Protein AF-A0A529MH25-F1 (afdb_monomer)

Secondary structure (DSSP, 8-state):
-----------SHHHHHHHHHH-TT--EEEEE--HHHHHHHHHT-TT----THHHHHHHHH--PPPTTSSEEEEETTS-HHHHHHHHT-

Radius of gyration: 14.24 Å; Cα contacts (8 Å, |Δi|>4): 66; chains: 1; bounding box: 31×28×37 Å

Structure (mmCIF, N/CA/C/O backbone):
data_AF-A0A529MH25-F1
#
_entry.id   AF-A0A529MH25-F1
#
loop_
_atom_site.group_PDB
_atom_site.id
_atom_site.type_symbol
_atom_site.label_atom_id
_atom_site.label_alt_id
_atom_site.label_comp_id
_atom_site.label_asym_id
_atom_site.label_entity_id
_atom_site.label_seq_id
_atom_site.pdbx_PDB_ins_code
_atom_site.Cartn_x
_atom_site.Cartn_y
_atom_site.Cartn_z
_atom_site.occupancy
_atom_site.B_iso_or_equiv
_atom_site.auth_seq_id
_atom_site.auth_comp_id
_atom_site.auth_asym_id
_atom_site.auth_atom_id
_atom_site.pdbx_PDB_model_num
ATOM 1 N N . GLY A 1 1 ? -1.718 12.813 23.061 1.00 58.28 1 GLY A N 1
ATOM 2 C CA . GLY A 1 1 ? -0.735 12.210 22.136 1.00 58.28 1 GLY A CA 1
ATOM 3 C C . GLY A 1 1 ? -0.663 13.047 20.876 1.00 58.28 1 GLY A C 1
ATOM 4 O O . GLY A 1 1 ? -1.647 13.704 20.565 1.00 58.28 1 GLY A O 1
ATOM 5 N N . ARG A 1 2 ? 0.482 13.079 20.185 1.00 78.00 2 ARG A N 1
ATOM 6 C CA . ARG A 1 2 ? 0.578 13.693 18.850 1.00 78.00 2 ARG A CA 1
ATOM 7 C C . ARG A 1 2 ? 0.194 12.640 17.809 1.00 78.00 2 ARG A C 1
ATOM 9 O O . ARG A 1 2 ? 0.690 11.520 17.896 1.00 78.00 2 ARG A O 1
ATOM 16 N N . ASN A 1 3 ? -0.670 12.996 16.862 1.00 85.88 3 ASN A N 1
ATOM 17 C CA . ASN A 1 3 ? -0.948 12.156 15.697 1.00 85.88 3 ASN A CA 1
ATOM 18 C C . ASN A 1 3 ? 0.339 11.998 14.876 1.00 85.88 3 ASN A C 1
ATOM 20 O O . ASN A 1 3 ? 1.126 12.943 14.777 1.00 85.88 3 ASN A O 1
ATOM 24 N N . ALA A 1 4 ? 0.558 10.816 14.302 1.00 91.12 4 ALA A N 1
ATOM 25 C CA . ALA A 1 4 ? 1.739 10.514 13.501 1.00 91.12 4 ALA A CA 1
ATOM 26 C C . ALA A 1 4 ? 1.336 9.876 12.171 1.00 91.12 4 ALA A C 1
ATOM 28 O O . ALA A 1 4 ? 0.376 9.111 12.105 1.00 91.12 4 ALA A O 1
ATOM 29 N N . VAL A 1 5 ? 2.100 10.180 11.123 1.00 92.88 5 VAL A N 1
ATOM 30 C CA . VAL A 1 5 ? 1.973 9.570 9.797 1.00 92.88 5 VAL A CA 1
ATOM 31 C C . VAL A 1 5 ? 3.340 9.023 9.415 1.00 92.88 5 VAL A C 1
ATOM 33 O O . VAL A 1 5 ? 4.347 9.717 9.557 1.00 92.88 5 VAL A O 1
ATOM 36 N N . ALA A 1 6 ? 3.381 7.781 8.941 1.00 94.00 6 ALA A N 1
ATOM 37 C CA . ALA A 1 6 ? 4.606 7.121 8.512 1.00 94.00 6 ALA A CA 1
ATOM 38 C C . ALA A 1 6 ? 4.394 6.428 7.164 1.00 94.00 6 ALA A C 1
ATOM 40 O O . ALA A 1 6 ? 3.325 5.884 6.895 1.00 94.00 6 ALA A O 1
ATOM 41 N N . ALA A 1 7 ? 5.433 6.422 6.329 1.00 93.44 7 ALA A N 1
ATOM 42 C CA . ALA A 1 7 ? 5.462 5.611 5.122 1.00 93.44 7 ALA A CA 1
ATOM 43 C C . ALA A 1 7 ? 5.961 4.202 5.472 1.00 93.44 7 ALA A C 1
ATOM 45 O O . ALA A 1 7 ? 7.074 4.033 5.969 1.00 93.44 7 ALA A O 1
ATOM 46 N N . CYS A 1 8 ? 5.1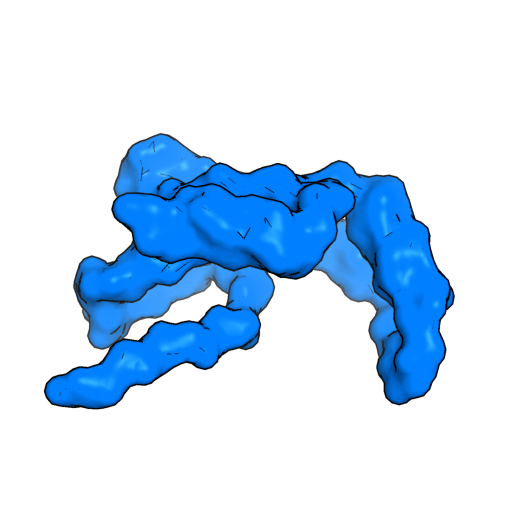42 3.188 5.206 1.00 93.12 8 CYS A N 1
ATOM 47 C CA . CYS A 1 8 ? 5.475 1.780 5.390 1.00 93.12 8 CYS A CA 1
ATOM 48 C C . CYS A 1 8 ? 4.852 0.988 4.240 1.00 93.12 8 CYS A C 1
ATOM 50 O O . CYS A 1 8 ? 3.703 1.241 3.890 1.00 93.12 8 CYS A O 1
ATOM 52 N N . SER A 1 9 ? 5.586 0.042 3.649 1.00 91.69 9 SER A N 1
ATOM 53 C CA . SER A 1 9 ? 5.040 -0.764 2.552 1.00 91.69 9 SER A CA 1
ATOM 54 C C . SER A 1 9 ? 3.935 -1.711 3.025 1.00 91.69 9 SER A C 1
ATOM 56 O O . SER A 1 9 ? 2.984 -1.921 2.284 1.00 91.69 9 SER A O 1
ATOM 58 N N . ALA A 1 10 ? 4.059 -2.269 4.241 1.00 93.88 10 ALA A N 1
ATOM 59 C CA . ALA A 1 10 ? 3.065 -3.121 4.912 1.00 93.88 10 ALA A CA 1
ATOM 60 C C . ALA A 1 10 ? 2.316 -4.086 3.959 1.00 93.88 10 ALA A C 1
ATOM 62 O O . ALA A 1 10 ? 1.096 -4.239 4.020 1.00 93.88 10 ALA A O 1
ATOM 63 N N . LEU A 1 11 ? 3.079 -4.713 3.054 1.00 96.38 11 LEU A N 1
ATOM 64 C CA . LEU A 1 11 ? 2.541 -5.372 1.858 1.00 96.38 11 LEU A CA 1
ATOM 65 C C . LEU A 1 11 ? 1.665 -6.582 2.169 1.00 96.38 11 LEU A C 1
ATOM 67 O O . LEU A 1 11 ? 0.729 -6.852 1.429 1.00 96.38 11 LEU A O 1
ATOM 71 N N . LYS A 1 12 ? 1.972 -7.298 3.254 1.00 97.56 12 LYS A N 1
ATOM 72 C CA . LYS A 1 12 ? 1.244 -8.493 3.681 1.00 97.56 12 LYS A CA 1
ATOM 73 C C . LYS A 1 12 ? 0.233 -8.158 4.766 1.00 97.56 12 LYS A C 1
ATOM 75 O O . LYS A 1 12 ? 0.542 -7.369 5.666 1.00 97.56 12 LYS A O 1
ATOM 80 N N . ARG A 1 13 ? -0.903 -8.855 4.771 1.00 97.38 13 ARG A N 1
ATOM 81 C CA . ARG A 1 13 ? -1.917 -8.782 5.833 1.00 97.38 13 ARG A CA 1
ATOM 82 C C . ARG A 1 13 ? -1.306 -9.048 7.203 1.00 97.38 13 ARG A C 1
ATOM 84 O O . ARG A 1 13 ? -1.506 -8.273 8.126 1.00 97.38 13 ARG A O 1
ATOM 91 N N . THR A 1 14 ? -0.434 -10.049 7.311 1.00 97.38 14 THR A N 1
ATOM 92 C CA . THR A 1 14 ? 0.268 -10.369 8.570 1.00 97.38 14 THR A CA 1
ATOM 93 C C . THR A 1 14 ? 1.097 -9.206 9.134 1.00 97.38 14 THR A C 1
ATOM 95 O O . THR A 1 14 ? 1.237 -9.078 10.353 1.00 97.38 14 THR A O 1
ATOM 98 N N . TYR A 1 15 ? 1.636 -8.329 8.280 1.00 96.94 15 TYR A N 1
ATOM 99 C CA . TYR A 1 15 ? 2.360 -7.135 8.724 1.00 96.94 15 TYR A CA 1
ATOM 100 C C . TYR A 1 15 ? 1.396 -6.065 9.236 1.00 96.94 15 TYR A C 1
ATOM 102 O O . TYR A 1 15 ? 1.660 -5.456 10.275 1.00 96.94 15 TYR A O 1
ATOM 110 N N . ARG A 1 16 ? 0.266 -5.876 8.546 1.00 97.00 16 ARG A N 1
ATOM 111 C CA . ARG A 1 16 ? -0.800 -4.957 8.964 1.00 97.00 16 ARG A CA 1
ATOM 112 C C . ARG A 1 16 ? -1.443 -5.411 10.271 1.00 97.00 16 ARG A C 1
ATOM 114 O O . ARG A 1 16 ? -1.539 -4.612 11.195 1.00 97.00 16 ARG A O 1
ATOM 121 N N . ASP A 1 17 ? -1.732 -6.701 10.417 1.00 96.19 17 ASP A N 1
ATOM 122 C CA . ASP A 1 17 ? -2.238 -7.304 11.655 1.00 96.19 17 ASP A CA 1
ATOM 123 C C . ASP A 1 17 ? -1.296 -7.052 12.834 1.00 96.19 17 ASP A C 1
ATOM 125 O O . ASP A 1 17 ? -1.729 -6.673 13.923 1.00 96.19 17 ASP A O 1
ATOM 129 N N . ARG A 1 18 ? 0.014 -7.234 12.629 1.00 96.25 18 ARG A N 1
ATOM 130 C CA . ARG A 1 18 ? 1.011 -6.981 13.674 1.00 96.25 18 ARG A CA 1
ATOM 131 C C . ARG A 1 18 ? 1.008 -5.515 14.104 1.00 96.25 18 ARG A C 1
ATOM 133 O O . ARG A 1 18 ? 1.034 -5.250 15.302 1.00 96.25 18 ARG A O 1
ATOM 140 N N . LEU A 1 19 ? 0.958 -4.580 13.158 1.00 94.81 19 LEU A N 1
ATOM 141 C CA . LEU A 1 19 ? 0.893 -3.145 13.447 1.00 94.81 19 LEU A CA 1
ATOM 142 C C . LEU A 1 19 ? -0.406 -2.769 14.176 1.00 94.81 19 LEU A C 1
ATOM 144 O O . LEU A 1 19 ? -0.343 -2.073 15.187 1.00 94.81 19 LEU A O 1
ATOM 148 N N . SER A 1 20 ? -1.548 -3.303 13.742 1.00 94.44 20 SER A N 1
ATOM 149 C CA . SER A 1 20 ? -2.851 -3.100 14.390 1.00 94.44 20 SER A CA 1
ATOM 150 C C . SER A 1 20 ? -2.903 -3.642 15.818 1.00 94.44 20 SER A C 1
ATOM 152 O O . SER A 1 20 ? -3.588 -3.080 16.664 1.00 94.44 20 SER A O 1
ATOM 154 N N . ARG A 1 21 ? -2.155 -4.708 16.136 1.00 95.25 21 ARG A N 1
ATOM 155 C CA . ARG A 1 21 ? -2.043 -5.210 17.519 1.00 95.25 21 ARG A CA 1
ATOM 156 C C . ARG A 1 21 ? -1.268 -4.260 18.432 1.00 95.25 21 ARG A C 1
ATOM 158 O O . ARG A 1 21 ? -1.612 -4.146 19.602 1.00 95.25 21 ARG A O 1
ATOM 165 N N . PHE A 1 22 ? -0.228 -3.598 17.920 1.00 93.69 22 PHE A N 1
ATOM 166 C CA . PHE A 1 22 ? 0.546 -2.617 18.693 1.00 93.69 22 PHE A CA 1
ATOM 167 C C . PHE A 1 22 ? -0.152 -1.261 18.794 1.00 93.69 22 PHE A C 1
ATOM 169 O O . PHE A 1 22 ? -0.016 -0.573 19.802 1.00 93.69 22 PHE A O 1
ATOM 176 N N . CYS A 1 23 ? -0.886 -0.875 17.753 1.00 93.00 23 CYS A N 1
ATOM 177 C CA . CYS A 1 23 ? -1.661 0.352 17.706 1.00 93.00 23 CYS A CA 1
ATOM 178 C C . CYS A 1 23 ? -3.061 0.035 17.164 1.00 93.00 23 CYS A C 1
ATOM 180 O O . CYS A 1 23 ? -3.263 0.071 15.950 1.00 93.00 23 CYS A O 1
ATOM 182 N N . PRO A 1 24 ? -4.034 -0.262 18.045 1.00 92.81 24 PRO A N 1
ATOM 183 C CA . PRO A 1 24 ? -5.396 -0.587 17.629 1.00 92.81 24 PRO A CA 1
ATOM 184 C C . PRO A 1 24 ? -6.091 0.521 16.840 1.00 92.81 24 PRO A C 1
ATOM 186 O O . PRO A 1 24 ? -7.024 0.222 16.114 1.00 92.81 24 PRO A O 1
ATOM 189 N N . GLU A 1 25 ? -5.633 1.767 16.934 1.00 92.94 25 GLU A N 1
ATOM 190 C CA . GLU A 1 25 ? -6.203 2.915 16.218 1.00 92.94 25 GLU A CA 1
ATOM 191 C C . GLU A 1 25 ? -5.521 3.177 14.862 1.00 92.94 25 GLU A C 1
ATOM 193 O O . GLU A 1 25 ? -5.841 4.152 14.183 1.00 92.94 25 GLU A O 1
ATOM 198 N N . VAL A 1 26 ? -4.549 2.350 14.454 1.00 94.94 26 VAL A N 1
ATOM 199 C CA . VAL A 1 26 ? -3.862 2.542 13.172 1.00 94.94 26 VAL A CA 1
ATOM 200 C C . VAL A 1 26 ? -4.833 2.361 12.004 1.00 94.94 26 VAL A C 1
ATOM 202 O O . VAL A 1 26 ? -5.619 1.412 11.956 1.00 94.94 26 VAL A O 1
ATOM 205 N N . VAL A 1 27 ? -4.741 3.276 11.042 1.00 94.81 27 VAL A N 1
ATOM 206 C CA . VAL A 1 27 ? -5.451 3.215 9.763 1.00 94.81 27 VAL A CA 1
ATOM 207 C C . VAL A 1 27 ? -4.416 3.153 8.650 1.00 94.81 27 VAL A C 1
ATOM 209 O O . VAL A 1 27 ? -3.448 3.917 8.644 1.00 94.81 27 VAL A O 1
ATOM 212 N N . PHE A 1 28 ? -4.614 2.244 7.701 1.00 96.25 28 PHE A N 1
ATOM 213 C CA . PHE A 1 28 ? -3.742 2.106 6.541 1.00 96.25 28 PHE A CA 1
ATOM 214 C C . PHE A 1 28 ? -4.285 2.918 5.368 1.00 96.25 28 PHE A C 1
ATOM 216 O O . PHE A 1 28 ? -5.434 2.754 4.976 1.00 96.25 28 PHE A O 1
ATOM 223 N N . LEU A 1 29 ? -3.449 3.763 4.766 1.00 96.19 29 LEU A N 1
ATOM 224 C CA . LEU A 1 29 ? -3.745 4.379 3.474 1.00 96.19 29 LEU A CA 1
ATOM 225 C C . LEU A 1 29 ? -3.093 3.543 2.371 1.00 96.19 29 LEU A C 1
ATOM 227 O O . LEU A 1 29 ? -1.876 3.596 2.183 1.00 96.19 29 LEU A O 1
ATOM 231 N N . TYR A 1 30 ? -3.896 2.769 1.646 1.00 96.81 30 TYR A N 1
ATOM 232 C CA . TYR A 1 30 ? -3.433 1.984 0.510 1.00 96.81 30 TYR A CA 1
ATOM 233 C C . TYR A 1 30 ? -3.528 2.805 -0.778 1.00 96.81 30 TYR A C 1
ATOM 235 O O . TYR A 1 30 ? -4.611 3.096 -1.282 1.00 96.81 30 TYR A O 1
ATOM 243 N N . LEU A 1 31 ? -2.369 3.189 -1.315 1.00 96.44 31 LEU A N 1
ATOM 244 C CA . LEU A 1 31 ? -2.271 3.880 -2.599 1.00 96.44 31 LEU A CA 1
ATOM 245 C C . LEU A 1 31 ? -2.293 2.849 -3.728 1.00 96.44 31 LEU A C 1
ATOM 247 O O . LEU A 1 31 ? -1.251 2.309 -4.109 1.00 96.44 31 LEU A O 1
ATOM 251 N N . LYS A 1 32 ? -3.485 2.572 -4.256 1.00 96.56 32 LYS A N 1
ATOM 252 C CA . LYS A 1 32 ? -3.665 1.611 -5.340 1.00 96.56 32 LYS A CA 1
ATOM 253 C C . LYS A 1 32 ? -3.155 2.202 -6.646 1.00 96.56 32 LYS A C 1
ATOM 255 O O . LYS A 1 32 ? -3.569 3.279 -7.063 1.00 96.56 32 LYS A O 1
ATOM 260 N N . ILE A 1 33 ? -2.235 1.493 -7.284 1.00 95.94 33 ILE A N 1
ATOM 261 C CA . ILE A 1 33 ? -1.642 1.866 -8.564 1.00 95.94 33 ILE A CA 1
ATOM 262 C C . ILE A 1 33 ? -1.240 0.595 -9.302 1.00 95.94 33 ILE A C 1
ATOM 264 O O . ILE A 1 33 ? -0.872 -0.398 -8.673 1.00 95.94 33 ILE A O 1
ATOM 268 N N . ASP A 1 34 ? -1.312 0.610 -10.627 1.00 95.12 34 ASP A N 1
ATOM 269 C CA . ASP A 1 34 ? -0.854 -0.515 -11.428 1.00 95.12 34 ASP A CA 1
ATOM 270 C C . ASP A 1 34 ? 0.684 -0.594 -11.469 1.00 95.12 34 ASP A C 1
ATOM 272 O O . ASP A 1 34 ? 1.411 0.388 -11.252 1.00 95.12 34 ASP A O 1
ATOM 276 N N . ARG A 1 35 ? 1.185 -1.798 -11.759 1.00 93.19 35 ARG A N 1
ATOM 277 C CA . ARG A 1 35 ? 2.621 -2.100 -11.788 1.00 93.19 35 ARG A CA 1
ATOM 278 C C . ARG A 1 35 ? 3.374 -1.251 -12.808 1.00 93.19 35 ARG A C 1
ATOM 280 O O . ARG A 1 35 ? 4.490 -0.814 -12.528 1.00 93.19 35 ARG A O 1
ATOM 287 N N . GLU A 1 36 ? 2.787 -1.014 -13.977 1.00 92.75 36 GLU A N 1
ATOM 288 C CA . GLU A 1 36 ? 3.444 -0.292 -15.065 1.00 92.75 36 GLU A CA 1
ATOM 289 C C . GLU A 1 36 ? 3.641 1.184 -14.701 1.00 92.75 36 GLU A C 1
ATOM 291 O O . GLU A 1 36 ? 4.742 1.728 -14.832 1.00 92.75 36 GLU A O 1
ATOM 296 N N . THR A 1 37 ? 2.607 1.824 -14.155 1.00 93.38 37 THR A N 1
ATOM 297 C CA . THR A 1 37 ? 2.681 3.207 -13.683 1.00 93.38 37 THR A CA 1
ATOM 298 C C . THR A 1 37 ? 3.659 3.342 -12.517 1.00 93.38 37 THR A C 1
ATOM 300 O O . THR A 1 37 ? 4.448 4.294 -12.490 1.00 93.38 37 THR A O 1
ATOM 303 N N . ALA A 1 38 ? 3.666 2.398 -11.570 1.00 92.50 38 ALA A N 1
ATOM 304 C CA . ALA A 1 38 ? 4.629 2.387 -10.467 1.00 92.50 38 ALA A CA 1
ATOM 305 C C . ALA A 1 38 ? 6.076 2.282 -10.975 1.00 92.50 38 ALA A C 1
ATOM 307 O O . ALA A 1 38 ? 6.924 3.091 -10.589 1.00 92.50 38 ALA A O 1
ATOM 308 N N . TRP A 1 39 ? 6.338 1.348 -11.893 1.00 90.62 39 TRP A N 1
ATOM 309 C CA . TRP A 1 39 ? 7.644 1.170 -12.527 1.00 90.62 39 TRP A CA 1
ATOM 310 C C . TRP A 1 39 ? 8.106 2.453 -13.220 1.00 90.62 39 TRP A C 1
ATOM 312 O O . TRP A 1 39 ? 9.195 2.955 -12.940 1.00 90.62 39 TRP A O 1
ATOM 322 N N . ARG A 1 40 ? 7.238 3.056 -14.042 1.00 90.00 40 ARG A N 1
ATOM 323 C CA . ARG A 1 40 ? 7.528 4.294 -14.782 1.00 90.00 40 ARG A CA 1
ATOM 324 C C . ARG A 1 40 ? 7.860 5.456 -13.846 1.00 90.00 40 ARG A C 1
ATOM 326 O O . ARG A 1 40 ? 8.758 6.248 -14.130 1.00 90.00 40 ARG A O 1
ATOM 333 N N . ARG A 1 41 ? 7.151 5.577 -12.720 1.00 89.75 41 ARG A N 1
ATOM 334 C CA . ARG A 1 41 ? 7.386 6.633 -11.720 1.00 89.75 41 ARG A CA 1
ATOM 335 C C . ARG A 1 41 ? 8.698 6.447 -10.967 1.00 89.75 41 ARG A C 1
ATOM 337 O O . ARG A 1 41 ? 9.380 7.437 -10.712 1.00 89.75 41 ARG A O 1
ATOM 344 N N . VAL A 1 42 ? 9.045 5.212 -10.607 1.00 87.44 42 VAL A N 1
ATOM 345 C CA . VAL A 1 42 ? 10.310 4.905 -9.923 1.00 87.44 42 VAL A CA 1
ATOM 346 C C . VAL A 1 42 ? 11.494 5.096 -10.872 1.00 87.44 42 VAL A C 1
ATOM 348 O O . VAL A 1 42 ? 12.450 5.768 -10.498 1.00 87.44 42 VAL A O 1
ATOM 351 N N . ALA A 1 43 ? 11.399 4.609 -12.113 1.00 85.25 43 ALA A N 1
ATOM 352 C CA . ALA A 1 43 ? 12.456 4.726 -13.121 1.00 85.25 43 ALA A CA 1
ATOM 353 C C . ALA A 1 43 ? 12.794 6.185 -13.482 1.00 85.25 43 ALA A C 1
ATOM 355 O O . ALA A 1 43 ? 13.951 6.513 -13.727 1.00 85.25 43 ALA A O 1
ATOM 356 N N . ASN A 1 44 ? 11.800 7.079 -13.472 1.00 86.31 44 ASN A N 1
ATOM 357 C CA . ASN A 1 44 ? 11.991 8.501 -13.775 1.00 86.31 44 ASN A CA 1
ATOM 358 C C . ASN A 1 44 ? 12.446 9.347 -12.568 1.00 86.31 44 ASN A C 1
ATOM 360 O O . ASN A 1 44 ? 12.652 10.557 -12.705 1.00 86.31 44 ASN A O 1
ATOM 364 N N . ARG A 1 45 ? 12.581 8.762 -11.369 1.00 83.50 45 ARG A N 1
ATOM 365 C CA . ARG A 1 45 ? 12.934 9.507 -10.154 1.00 83.50 45 ARG A CA 1
ATOM 366 C C . ARG A 1 45 ? 14.436 9.820 -10.137 1.00 83.50 45 ARG A C 1
ATOM 368 O O . ARG A 1 45 ? 15.269 8.934 -9.986 1.00 83.50 45 ARG A O 1
ATOM 375 N N . LYS A 1 46 ? 14.795 11.103 -10.247 1.00 76.62 46 LYS A N 1
ATOM 376 C CA . LYS A 1 46 ? 16.189 11.569 -10.120 1.00 76.62 46 LYS A CA 1
ATOM 377 C C . LYS A 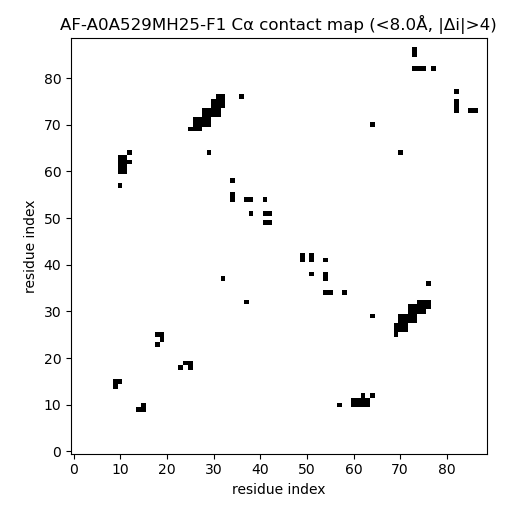1 46 ? 16.636 11.555 -8.649 1.00 76.62 46 LYS A C 1
ATOM 379 O O . LYS A 1 46 ? 15.863 11.931 -7.774 1.00 76.62 46 LYS A O 1
ATOM 384 N N . GLY A 1 47 ? 17.880 11.152 -8.377 1.00 66.62 47 GLY A N 1
ATOM 385 C CA . GLY A 1 47 ? 18.517 11.278 -7.052 1.00 66.62 47 GLY A CA 1
ATOM 386 C C . GLY A 1 47 ? 18.334 10.103 -6.081 1.00 66.62 47 GLY A C 1
ATOM 387 O O . GLY A 1 47 ? 18.982 10.083 -5.041 1.00 66.62 47 GLY A O 1
ATOM 388 N N . HIS A 1 48 ? 17.527 9.095 -6.423 1.00 61.53 48 HIS A N 1
ATOM 389 C CA . HIS A 1 48 ? 17.419 7.853 -5.656 1.00 61.53 48 HIS A CA 1
ATOM 390 C C . HIS A 1 48 ? 17.436 6.663 -6.613 1.00 61.53 48 HIS A C 1
ATOM 392 O O . HIS A 1 48 ? 16.466 6.432 -7.330 1.00 61.53 48 HIS A O 1
ATOM 398 N N . PHE A 1 49 ? 18.534 5.905 -6.630 1.00 56.03 49 PHE A N 1
ATOM 399 C CA . PHE A 1 49 ? 18.622 4.671 -7.408 1.00 56.03 49 PHE A CA 1
ATOM 400 C C . PHE A 1 49 ? 17.824 3.572 -6.689 1.00 56.03 49 PHE A C 1
ATOM 402 O O . PHE A 1 49 ? 18.367 2.806 -5.897 1.00 56.03 49 PHE A O 1
ATOM 409 N N . MET A 1 50 ? 16.507 3.534 -6.905 1.00 56.97 50 MET A N 1
ATOM 410 C CA . MET A 1 50 ? 15.700 2.355 -6.587 1.00 56.97 50 MET A CA 1
ATOM 411 C C . MET A 1 50 ? 15.782 1.416 -7.790 1.00 56.97 50 MET A C 1
ATOM 413 O O . MET A 1 50 ? 15.315 1.788 -8.869 1.00 56.97 50 MET A O 1
ATOM 417 N N . PRO A 1 51 ? 16.373 0.221 -7.648 1.00 66.69 51 PRO A N 1
ATOM 418 C CA . PRO A 1 51 ? 16.442 -0.707 -8.759 1.00 66.69 51 PRO A C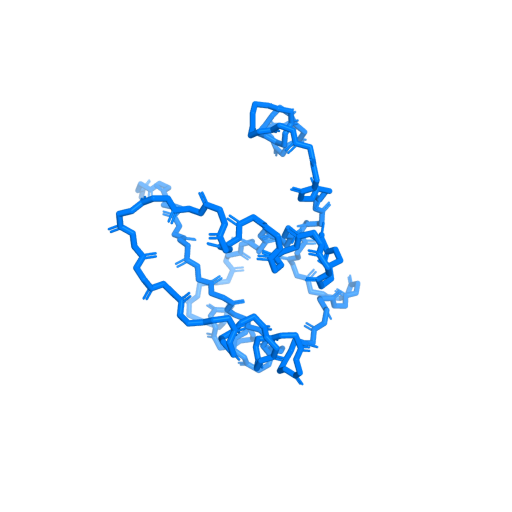A 1
ATOM 419 C C . PRO A 1 51 ? 15.018 -1.138 -9.140 1.00 66.69 51 PRO A C 1
ATOM 421 O O . PRO A 1 51 ? 14.173 -1.393 -8.282 1.00 66.69 51 PRO A O 1
ATOM 424 N N . ALA A 1 52 ? 14.738 -1.178 -10.442 1.00 65.81 52 ALA A N 1
ATOM 425 C CA . ALA A 1 52 ? 13.418 -1.498 -10.990 1.00 65.81 52 ALA A CA 1
ATOM 426 C C . ALA A 1 52 ? 12.849 -2.835 -10.472 1.00 65.81 52 ALA A C 1
ATOM 428 O O . ALA A 1 52 ? 11.640 -2.962 -10.287 1.00 65.81 52 ALA A O 1
ATOM 429 N N . ASN A 1 53 ? 13.731 -3.790 -10.153 1.00 74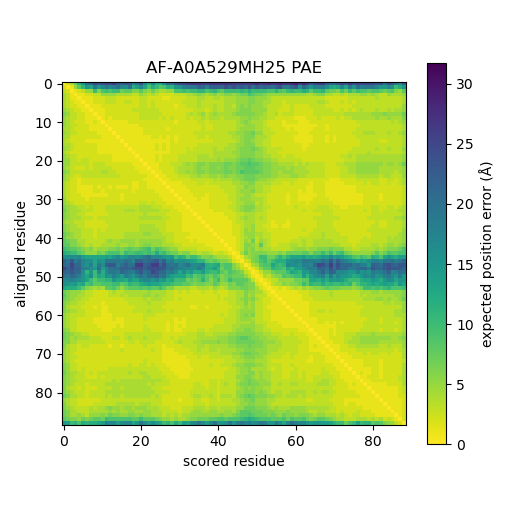.12 53 ASN A N 1
ATOM 430 C CA . ASN A 1 53 ? 13.393 -5.081 -9.546 1.00 74.12 53 ASN A CA 1
ATOM 431 C C . ASN A 1 53 ? 12.668 -4.959 -8.188 1.00 74.12 53 ASN A C 1
ATOM 433 O O . ASN A 1 53 ? 11.970 -5.883 -7.759 1.00 74.12 53 ASN A O 1
ATOM 437 N N . LEU A 1 54 ? 12.798 -3.820 -7.504 1.00 82.31 54 LEU A N 1
ATOM 438 C CA . LEU A 1 54 ? 12.110 -3.569 -6.250 1.00 82.31 54 LEU A CA 1
ATOM 439 C C . LEU A 1 54 ? 10.611 -3.383 -6.487 1.00 82.31 54 LEU A C 1
ATOM 441 O O . LEU A 1 54 ? 9.822 -3.853 -5.681 1.00 82.31 54 LEU A O 1
ATOM 445 N N . VAL A 1 55 ? 10.197 -2.780 -7.605 1.00 89.31 55 VAL A N 1
ATOM 446 C CA . VAL A 1 55 ? 8.769 -2.677 -7.942 1.00 89.31 55 VAL A CA 1
ATOM 447 C C . VAL A 1 55 ? 8.181 -4.070 -8.141 1.00 89.31 55 VAL A C 1
ATOM 449 O O . VAL A 1 55 ? 7.183 -4.404 -7.509 1.00 89.31 55 VAL A O 1
ATOM 452 N N . ASP A 1 56 ? 8.837 -4.917 -8.932 1.00 89.75 56 ASP A N 1
ATOM 453 C CA . ASP A 1 56 ? 8.333 -6.263 -9.216 1.00 89.75 56 ASP A CA 1
ATOM 454 C C . ASP A 1 56 ? 8.210 -7.117 -7.944 1.00 89.75 56 ASP A C 1
ATOM 456 O O . ASP A 1 56 ? 7.170 -7.730 -7.709 1.00 89.75 56 ASP A O 1
ATOM 460 N N . SER A 1 57 ? 9.219 -7.093 -7.066 1.00 91.25 57 SER A N 1
ATOM 461 C CA . SER A 1 57 ? 9.161 -7.814 -5.783 1.00 91.25 57 SER A CA 1
ATOM 462 C C . SER A 1 57 ? 8.088 -7.280 -4.826 1.00 91.25 57 SER A C 1
ATOM 464 O O . SER A 1 57 ? 7.462 -8.069 -4.116 1.00 91.25 57 SER A O 1
ATOM 466 N N . GLN A 1 58 ? 7.832 -5.967 -4.811 1.00 93.56 58 GLN A N 1
ATOM 467 C CA . GLN A 1 58 ? 6.766 -5.381 -3.992 1.00 93.56 58 GLN A CA 1
ATOM 468 C C . GLN A 1 58 ? 5.392 -5.844 -4.484 1.00 93.56 58 GLN A C 1
ATOM 470 O O . GLN A 1 58 ? 4.595 -6.303 -3.672 1.00 93.56 58 GLN A O 1
ATOM 475 N N . PHE A 1 59 ? 5.138 -5.800 -5.797 1.00 94.88 59 PHE A N 1
ATOM 476 C CA . PHE A 1 59 ? 3.876 -6.274 -6.378 1.00 94.88 59 PHE A CA 1
ATOM 477 C C . PHE A 1 59 ? 3.687 -7.785 -6.214 1.00 94.88 59 PHE A C 1
ATOM 479 O O . PHE A 1 59 ? 2.579 -8.219 -5.924 1.00 94.88 59 PHE A O 1
ATOM 486 N N . ALA A 1 60 ? 4.753 -8.583 -6.319 1.00 95.12 60 ALA A N 1
ATOM 487 C CA . ALA A 1 60 ? 4.688 -10.022 -6.055 1.00 95.12 60 ALA A CA 1
ATOM 488 C C . ALA A 1 60 ? 4.370 -10.354 -4.583 1.00 95.12 60 ALA A C 1
ATOM 490 O O . ALA A 1 60 ? 3.846 -11.422 -4.287 1.00 95.12 60 ALA A O 1
ATOM 491 N N . THR A 1 61 ? 4.705 -9.450 -3.658 1.00 95.94 61 THR A N 1
ATOM 492 C CA . THR A 1 61 ? 4.470 -9.615 -2.214 1.00 95.94 61 THR A CA 1
ATOM 493 C C . THR A 1 61 ? 3.154 -8.975 -1.757 1.00 95.94 61 THR A C 1
ATOM 495 O O . THR A 1 61 ? 2.715 -9.224 -0.635 1.00 95.94 61 THR A O 1
ATOM 498 N N . LEU A 1 62 ? 2.554 -8.113 -2.580 1.00 97.25 62 LEU A N 1
ATOM 499 C CA . LEU A 1 62 ? 1.387 -7.318 -2.223 1.00 97.25 62 LEU A CA 1
ATOM 500 C C . LEU A 1 62 ? 0.150 -8.201 -2.046 1.00 97.25 62 LEU A C 1
ATOM 502 O O . LEU A 1 62 ? -0.353 -8.800 -2.990 1.00 97.25 62 LEU A O 1
ATOM 506 N N . GLU A 1 63 ? -0.383 -8.189 -0.834 1.00 97.75 63 GLU A N 1
ATOM 507 C CA . GLU A 1 63 ? -1.721 -8.658 -0.505 1.00 97.75 63 GLU A CA 1
ATOM 508 C C . GLU A 1 63 ? -2.588 -7.407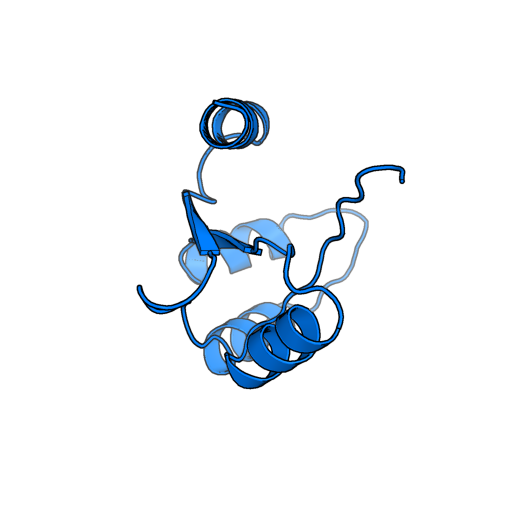 -0.327 1.00 97.75 63 GLU A C 1
ATOM 510 O O . GLU A 1 63 ? -2.456 -6.704 0.686 1.00 97.75 63 GLU A O 1
ATOM 515 N N . GLU A 1 64 ? -3.426 -7.090 -1.323 1.00 97.25 64 GLU A N 1
ATOM 516 C CA . GLU A 1 64 ? -4.334 -5.937 -1.243 1.00 97.25 64 GLU A CA 1
ATOM 517 C C . GLU A 1 64 ? -5.171 -6.007 0.050 1.00 97.25 64 GLU A C 1
ATOM 519 O O . GLU A 1 64 ? -5.617 -7.099 0.417 1.00 97.25 64 GLU A O 1
ATOM 524 N N . PRO A 1 65 ? -5.374 -4.881 0.764 1.00 96.81 65 PRO A N 1
ATOM 525 C CA . PRO A 1 65 ? -6.201 -4.878 1.961 1.00 96.81 65 PRO A CA 1
ATOM 526 C C . PRO A 1 65 ? -7.617 -5.374 1.676 1.00 96.81 65 PRO A C 1
ATOM 528 O O . PRO A 1 65 ? -8.283 -4.893 0.757 1.00 96.81 65 PRO A O 1
ATOM 531 N N . ALA A 1 66 ? -8.074 -6.328 2.477 1.00 94.94 66 ALA A N 1
ATOM 532 C CA . ALA A 1 66 ? -9.434 -6.836 2.411 1.00 94.94 66 ALA A CA 1
ATOM 533 C C . ALA A 1 66 ? -10.424 -5.879 3.100 1.00 94.94 66 ALA A C 1
ATOM 535 O O . ALA A 1 66 ? -10.041 -4.998 3.871 1.00 94.94 66 ALA A O 1
ATOM 536 N N . ALA A 1 67 ? -11.719 -6.057 2.828 1.00 93.19 67 ALA A N 1
ATOM 537 C CA . ALA A 1 67 ? -12.778 -5.191 3.355 1.00 93.19 67 ALA A CA 1
ATOM 538 C C . ALA A 1 67 ? -12.924 -5.238 4.891 1.00 93.19 67 ALA A C 1
ATOM 540 O O . ALA A 1 67 ? -13.530 -4.343 5.472 1.00 93.19 67 ALA A O 1
ATOM 541 N N . ASP A 1 68 ? -12.388 -6.274 5.544 1.00 94.06 68 ASP A N 1
ATOM 542 C CA . ASP A 1 68 ? -12.357 -6.423 7.001 1.00 94.06 68 ASP A CA 1
ATOM 543 C C . ASP A 1 68 ? -11.164 -5.709 7.664 1.00 94.06 68 ASP A C 1
ATOM 545 O O . ASP A 1 68 ? -11.080 -5.648 8.892 1.00 94.06 68 ASP A O 1
ATOM 549 N N . GLU A 1 69 ? -10.242 -5.149 6.879 1.00 95.50 69 GLU A N 1
ATOM 550 C CA . GLU A 1 69 ? -9.083 -4.415 7.380 1.00 95.50 69 GLU A CA 1
ATOM 551 C C . GLU A 1 69 ? -9.388 -2.914 7.516 1.00 95.50 69 GLU A C 1
ATOM 553 O O . GLU A 1 69 ? -10.105 -2.328 6.705 1.00 95.50 69 GLU A O 1
ATOM 558 N N . ARG A 1 70 ? -8.791 -2.241 8.515 1.00 94.81 70 ARG A N 1
ATOM 559 C CA . ARG A 1 70 ? -8.882 -0.773 8.662 1.00 94.81 70 ARG A CA 1
ATOM 560 C C . ARG A 1 70 ? -7.992 -0.057 7.646 1.00 94.81 70 ARG A C 1
ATOM 562 O O . ARG A 1 70 ? -6.985 0.560 8.002 1.00 94.81 70 ARG A O 1
ATOM 569 N N . ALA A 1 71 ? -8.353 -0.168 6.376 1.00 95.75 71 ALA A N 1
ATOM 570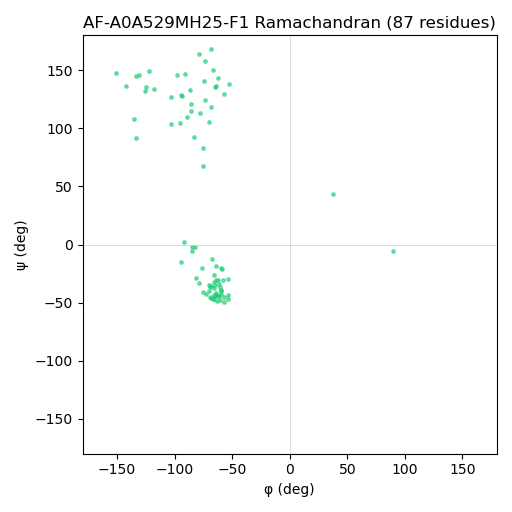 C CA . ALA A 1 71 ? -7.639 0.430 5.267 1.00 95.75 71 ALA A CA 1
ATOM 571 C C . ALA A 1 71 ? -8.565 1.306 4.417 1.00 95.75 71 ALA A C 1
ATOM 573 O O . ALA A 1 71 ? -9.671 0.910 4.058 1.00 95.75 71 ALA A O 1
ATOM 574 N N . VAL A 1 72 ? -8.080 2.490 4.055 1.00 95.31 72 VAL A N 1
ATOM 575 C CA . VAL A 1 72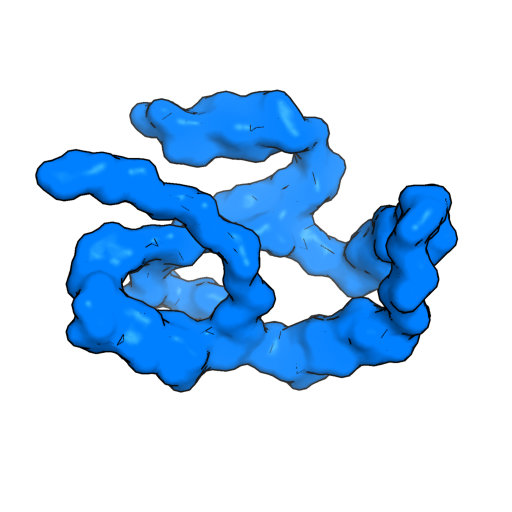 ? -8.692 3.354 3.047 1.00 95.31 72 VAL A CA 1
ATOM 576 C C . VAL A 1 72 ? -7.879 3.218 1.771 1.00 95.31 72 VAL A C 1
ATOM 578 O O . VAL A 1 72 ? -6.658 3.383 1.788 1.00 95.31 72 VAL A O 1
ATOM 581 N N . THR A 1 73 ? -8.548 2.908 0.665 1.00 95.81 73 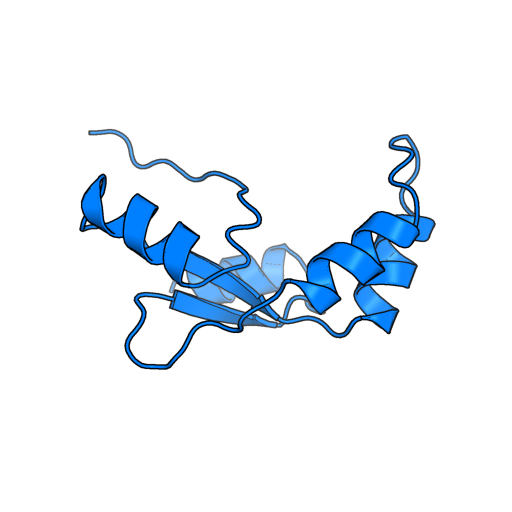THR A N 1
ATOM 582 C CA . THR A 1 73 ? -7.901 2.826 -0.647 1.00 95.81 73 THR A CA 1
ATOM 583 C C . THR A 1 73 ? -8.057 4.151 -1.375 1.00 95.81 73 THR A C 1
ATOM 585 O O . THR A 1 73 ? -9.175 4.637 -1.511 1.00 95.81 73 THR A O 1
ATOM 588 N N . ALA A 1 74 ? -6.953 4.703 -1.875 1.00 95.88 74 ALA A N 1
ATOM 589 C CA . ALA A 1 74 ? -6.951 5.877 -2.741 1.00 95.88 74 ALA A CA 1
ATOM 590 C C . ALA A 1 74 ? -6.273 5.562 -4.074 1.00 95.88 74 ALA A C 1
ATOM 592 O O . ALA A 1 74 ? -5.330 4.769 -4.139 1.00 95.88 74 ALA A O 1
ATOM 593 N N . ASP A 1 75 ? -6.724 6.231 -5.132 1.00 95.88 75 ASP A N 1
ATOM 594 C CA . ASP A 1 75 ? -6.104 6.140 -6.451 1.00 95.88 75 ASP A CA 1
ATOM 595 C C . ASP A 1 75 ? -4.734 6.836 -6.448 1.00 95.88 75 ASP A C 1
ATOM 597 O O . ASP A 1 75 ? -4.615 8.067 -6.471 1.00 95.88 75 ASP A O 1
ATOM 601 N N . GLY A 1 76 ? -3.680 6.022 -6.453 1.00 95.31 76 GLY A N 1
ATOM 602 C CA . GLY A 1 76 ? -2.294 6.461 -6.465 1.00 95.31 76 GLY A CA 1
ATOM 603 C C . GLY A 1 76 ? -1.882 7.155 -7.763 1.00 95.31 76 GLY A C 1
ATOM 604 O O . GLY A 1 76 ? -0.818 7.775 -7.792 1.00 95.31 76 GLY A O 1
ATOM 605 N N . THR A 1 77 ? -2.676 7.097 -8.837 1.00 95.06 77 THR A N 1
ATOM 606 C CA . THR A 1 77 ? -2.373 7.784 -10.102 1.00 95.06 77 THR A CA 1
ATOM 607 C C . THR A 1 77 ? -2.647 9.288 -10.042 1.00 95.06 77 THR A C 1
ATOM 609 O O . THR A 1 77 ? -2.040 10.051 -10.799 1.00 95.06 77 THR A O 1
ATOM 612 N N . ARG A 1 78 ? -3.470 9.736 -9.088 1.00 94.75 78 ARG A N 1
ATOM 613 C CA . ARG A 1 78 ? -3.832 11.146 -8.898 1.00 94.75 78 ARG A CA 1
ATOM 614 C C . ARG A 1 78 ? -2.656 11.994 -8.408 1.00 94.75 78 ARG A C 1
ATOM 616 O O . ARG A 1 78 ? -1.602 11.500 -8.002 1.00 94.75 78 ARG A O 1
ATOM 623 N N . SER A 1 79 ? -2.840 13.314 -8.448 1.00 94.75 79 SER A N 1
ATOM 624 C CA . SER A 1 79 ? -1.892 14.249 -7.840 1.00 94.75 79 SER A CA 1
ATOM 625 C C . SER A 1 79 ? -1.886 14.097 -6.318 1.00 94.75 79 SER A C 1
ATOM 627 O O . SER A 1 79 ? -2.915 13.794 -5.713 1.00 94.75 79 SER A O 1
ATOM 629 N N . VAL A 1 80 ? -0.744 14.380 -5.684 1.00 93.44 80 VAL A N 1
ATOM 630 C CA . VAL A 1 80 ? -0.609 14.331 -4.216 1.00 93.44 80 VAL A CA 1
ATOM 631 C C . VAL A 1 80 ? -1.686 15.182 -3.536 1.00 93.44 80 VAL A C 1
ATOM 633 O O . VAL A 1 80 ? -2.375 14.700 -2.645 1.00 93.44 80 VAL A O 1
ATOM 636 N N . ALA A 1 81 ? -1.900 16.415 -4.008 1.00 95.12 81 ALA A N 1
ATOM 637 C CA . ALA A 1 81 ? -2.945 17.294 -3.483 1.00 95.12 81 ALA A CA 1
ATOM 638 C C . ALA A 1 81 ? -4.358 16.705 -3.653 1.00 95.12 81 ALA A C 1
ATOM 640 O O . ALA A 1 81 ? -5.205 16.860 -2.775 1.00 95.12 81 ALA A O 1
ATOM 641 N N . GLY A 1 82 ? -4.612 16.008 -4.765 1.00 94.94 82 GLY A N 1
ATOM 642 C CA . GLY A 1 82 ? -5.880 15.332 -5.022 1.00 94.94 82 GLY A CA 1
ATOM 643 C C . GLY A 1 82 ? -6.148 14.181 -4.053 1.00 94.94 82 GLY A C 1
ATOM 644 O O . GLY A 1 82 ? -7.264 14.084 -3.551 1.00 94.94 82 GLY A O 1
ATOM 645 N N . ILE A 1 83 ? -5.131 13.363 -3.770 1.00 94.94 83 ILE A N 1
ATOM 646 C CA . ILE A 1 83 ? -5.205 12.249 -2.810 1.00 94.94 83 ILE A CA 1
ATOM 647 C C . ILE A 1 83 ? -5.405 12.789 -1.390 1.00 94.94 83 ILE A C 1
ATOM 649 O O . ILE A 1 83 ? -6.299 12.355 -0.675 1.00 94.94 83 ILE A O 1
ATOM 653 N N . VAL A 1 84 ? -4.627 13.795 -0.984 1.00 94.31 84 VAL A N 1
ATOM 654 C CA . VAL A 1 84 ? -4.743 14.402 0.352 1.00 94.31 84 VAL A CA 1
ATOM 655 C C . VAL A 1 84 ? -6.140 14.992 0.580 1.00 94.31 84 VAL A C 1
ATOM 657 O O . VAL A 1 84 ? -6.732 14.782 1.635 1.00 94.31 84 VAL A O 1
ATOM 660 N N . LYS A 1 85 ? -6.703 15.683 -0.421 1.00 92.75 85 LYS A N 1
ATOM 661 C CA . LYS A 1 85 ? -8.061 16.248 -0.348 1.00 92.75 85 LYS A CA 1
ATOM 662 C C . LYS A 1 85 ? -9.153 15.181 -0.226 1.00 92.75 85 LYS A C 1
ATOM 664 O O . LYS A 1 85 ? -10.207 15.464 0.331 1.00 92.75 85 LYS A O 1
ATOM 669 N N . GLU A 1 86 ? -8.933 13.998 -0.786 1.00 91.00 86 GLU A N 1
ATO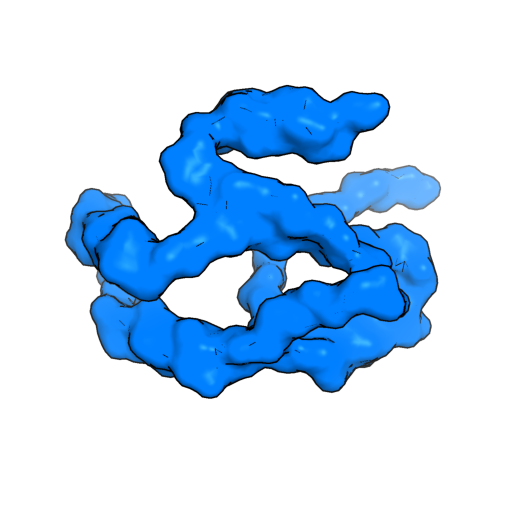M 670 C CA . GLU A 1 86 ? -9.854 12.866 -0.668 1.00 91.00 86 GLU A CA 1
ATOM 671 C C . GLU A 1 86 ? -9.821 12.257 0.735 1.00 91.00 86 GLU A C 1
ATOM 673 O O . GLU A 1 86 ? -10.879 11.990 1.291 1.00 91.00 86 GLU A O 1
ATOM 678 N N . ILE A 1 87 ? -8.627 12.102 1.313 1.00 89.94 87 ILE A N 1
ATOM 679 C CA . ILE A 1 87 ? -8.417 11.391 2.583 1.00 89.94 87 ILE A CA 1
ATOM 680 C C . ILE A 1 87 ? -8.723 12.231 3.828 1.00 89.94 87 ILE A C 1
ATOM 682 O O . ILE A 1 87 ? -9.082 11.672 4.856 1.00 89.94 87 ILE A O 1
ATOM 686 N N . ILE A 1 88 ? -8.573 13.557 3.771 1.00 86.75 88 ILE A N 1
ATOM 687 C CA . ILE A 1 88 ? -8.789 14.444 4.936 1.00 86.75 88 ILE A CA 1
ATOM 688 C C . ILE A 1 88 ? -10.281 14.793 5.156 1.00 86.75 88 ILE A C 1
ATOM 690 O O . ILE A 1 88 ? -10.613 15.504 6.102 1.00 86.75 88 ILE A O 1
ATOM 694 N N . ARG A 1 89 ? -11.186 14.321 4.294 1.00 63.34 89 ARG A N 1
ATOM 695 C CA . ARG A 1 89 ? -12.634 14.544 4.444 1.00 63.34 89 ARG A CA 1
ATOM 696 C C . ARG A 1 89 ? -13.231 13.721 5.574 1.00 63.34 89 ARG A C 1
ATOM 698 O O . ARG A 1 89 ? -14.120 14.288 6.244 1.00 63.34 89 ARG A O 1
#

Solvent-accessible surface area (backbone atoms only — not comparable to full-atom values): 5736 Å² total; per-residue (Å²): 135,81,90,85,86,81,94,73,82,62,36,35,61,72,51,45,53,53,51,35,70,78,35,77,83,60,69,43,79,43,66,49,64,57,70,68,62,51,46,54,55,51,72,69,43,82,97,52,95,62,62,73,68,54,52,57,54,48,60,76,51,48,46,80,83,53,92,90,47,66,56,49,80,44,68,49,81,55,54,70,71,58,46,52,63,63,74,75,108

Mean predicted aligned error: 4.5 Å

Sequence (89 aa):
GRNAVAACSALKRTYRDRLSRFCPEVVFLYLKIDRETAWRRVANRKGHFMPANLVDSQFATLEEPAADERAVTADGTRSVAGIVKEIIR

Foldseek 3Di:
DDDDDDDDLLQDPVSLVVVCVVPVPDAAEAADDDLVVVLVVQVPDPPDPDDSVVSVVSVVSHDDDDPPGRYDYDHNVDDPVVRCVVPVD

pLDDT: mean 90.17, std 10.0, range [56.03, 97.75]

Nearest PDB structures (foldseek):
  3t61-assembly1_B  TM=8.614E-01  e=1.846E-05  Sinorhizobium meliloti 1021
  1knq-assembly1_A  TM=8.565E-01  e=3.791E-05  Escherichia coli
  4eun-assembly1_A-2  TM=9.066E-01  e=5.915E-04  Janibacter sp. HTCC2649